Protein AF-A0A6B3HZ46-F1 (afdb_monomer)

Foldseek 3Di:
DVLVVVLVVVLVVVLVVCVVVVHDSVVLVDCNHSVCSCPQSVDPPRLLNVLVVCVVVVDDPVRSCVVSVDDRPVDDD

pLDDT: mean 89.15, std 9.9, range [52.09, 98.12]

Structure (mmCIF, N/CA/C/O backbone):
data_AF-A0A6B3HZ46-F1
#
_entry.id   AF-A0A6B3HZ46-F1
#
loop_
_atom_site.group_PDB
_atom_site.id
_atom_site.type_symbol
_atom_site.label_atom_id
_atom_site.label_alt_id
_atom_site.label_comp_id
_atom_site.label_asym_id
_atom_site.label_entity_id
_atom_site.label_seq_id
_atom_site.pdbx_PDB_ins_code
_atom_site.Cartn_x
_atom_site.Cartn_y
_atom_site.Cartn_z
_atom_site.occupancy
_atom_site.B_iso_or_equiv
_atom_site.auth_seq_id
_atom_site.auth_comp_id
_atom_site.auth_asym_id
_atom_site.auth_atom_id
_atom_site.pdbx_PDB_model_num
ATOM 1 N N . ASN A 1 1 ? 8.427 -2.851 13.220 1.00 79.56 1 ASN A N 1
ATOM 2 C CA . ASN A 1 1 ? 8.776 -3.996 12.342 1.00 79.56 1 ASN A CA 1
ATOM 3 C C . ASN A 1 1 ? 7.606 -4.435 11.465 1.00 79.56 1 ASN A C 1
ATOM 5 O O . ASN A 1 1 ? 7.723 -4.300 10.257 1.00 79.56 1 ASN A O 1
ATOM 9 N N . THR A 1 2 ? 6.454 -4.834 12.019 1.00 90.19 2 THR A N 1
ATOM 10 C CA . THR A 1 2 ? 5.285 -5.321 11.245 1.00 90.19 2 THR A CA 1
ATOM 11 C C . THR A 1 2 ? 4.798 -4.375 10.140 1.00 90.19 2 THR A C 1
ATOM 13 O O . THR A 1 2 ? 4.486 -4.829 9.045 1.00 90.19 2 THR A O 1
ATOM 16 N N . LYS A 1 3 ? 4.788 -3.054 10.386 1.00 90.06 3 LYS A N 1
ATOM 17 C CA . LYS A 1 3 ? 4.432 -2.047 9.369 1.00 90.06 3 LYS A CA 1
ATOM 18 C C . LYS A 1 3 ? 5.336 -2.128 8.132 1.00 90.06 3 LYS A C 1
ATOM 20 O O . LYS A 1 3 ? 4.835 -2.119 7.016 1.00 90.06 3 LYS A O 1
ATOM 25 N N . GLY A 1 4 ? 6.647 -2.270 8.336 1.00 93.00 4 GLY A N 1
ATOM 26 C CA . GLY A 1 4 ? 7.607 -2.443 7.244 1.00 93.00 4 GLY A CA 1
ATOM 27 C C . GLY A 1 4 ? 7.336 -3.720 6.451 1.00 93.00 4 GLY A C 1
ATOM 28 O O . GLY A 1 4 ? 7.274 -3.674 5.231 1.00 93.00 4 GLY A O 1
ATOM 29 N N . SER A 1 5 ? 7.055 -4.834 7.135 1.00 94.56 5 SER A N 1
ATOM 30 C CA . SER A 1 5 ? 6.700 -6.098 6.477 1.00 94.56 5 SER A CA 1
ATOM 31 C C . SER A 1 5 ? 5.428 -5.994 5.625 1.00 94.56 5 SER A C 1
ATOM 33 O O . SER A 1 5 ? 5.385 -6.558 4.534 1.00 94.56 5 SER A O 1
ATOM 35 N N . LEU A 1 6 ? 4.405 -5.266 6.092 1.00 93.69 6 LEU A N 1
ATOM 36 C CA . LEU A 1 6 ? 3.181 -5.021 5.320 1.00 93.69 6 LEU A CA 1
ATOM 37 C C . LEU A 1 6 ? 3.453 -4.170 4.075 1.00 93.69 6 LEU A C 1
ATOM 39 O O . LEU A 1 6 ? 2.991 -4.530 2.997 1.00 93.69 6 LEU A O 1
ATOM 43 N N . ILE A 1 7 ? 4.245 -3.101 4.204 1.00 94.88 7 ILE A N 1
ATOM 44 C CA . ILE A 1 7 ? 4.631 -2.247 3.070 1.00 94.88 7 ILE A CA 1
ATOM 45 C C . ILE A 1 7 ? 5.401 -3.058 2.022 1.00 94.88 7 ILE A C 1
ATOM 47 O O . ILE A 1 7 ? 5.061 -3.008 0.844 1.00 94.88 7 ILE A O 1
ATOM 51 N N . THR A 1 8 ? 6.390 -3.856 2.435 1.00 95.12 8 THR A N 1
ATOM 52 C CA . THR A 1 8 ? 7.173 -4.693 1.512 1.00 95.12 8 THR A CA 1
ATOM 53 C C . THR A 1 8 ? 6.295 -5.702 0.770 1.00 95.12 8 THR A C 1
ATOM 55 O O . THR A 1 8 ? 6.456 -5.885 -0.436 1.00 95.12 8 THR A O 1
ATOM 58 N N . ARG A 1 9 ? 5.344 -6.342 1.462 1.00 96.31 9 ARG A N 1
ATOM 59 C CA . ARG A 1 9 ? 4.405 -7.276 0.823 1.00 96.31 9 ARG A CA 1
ATOM 60 C C . ARG A 1 9 ? 3.458 -6.573 -0.148 1.00 96.31 9 ARG A C 1
ATOM 62 O O . ARG A 1 9 ? 3.319 -7.038 -1.275 1.00 96.31 9 ARG A O 1
ATOM 69 N N . GLY A 1 10 ? 2.875 -5.445 0.258 1.00 95.56 10 GLY A N 1
ATOM 70 C CA . GLY A 1 10 ? 1.998 -4.644 -0.597 1.00 95.56 10 GLY A CA 1
ATOM 71 C C . GLY A 1 10 ? 2.712 -4.152 -1.856 1.00 95.56 10 GLY A C 1
ATOM 72 O O . GLY A 1 10 ? 2.172 -4.274 -2.950 1.00 95.56 10 GLY A O 1
ATOM 73 N N . LEU A 1 11 ? 3.965 -3.701 -1.729 1.00 97.19 11 LEU A N 1
ATOM 74 C CA . LEU A 1 11 ? 4.791 -3.300 -2.869 1.00 97.19 11 LEU A CA 1
ATOM 75 C C . LEU A 1 11 ? 5.037 -4.463 -3.842 1.00 97.19 11 LEU A C 1
ATOM 77 O O . LEU A 1 11 ? 4.957 -4.287 -5.056 1.00 97.19 11 LEU A O 1
ATOM 81 N N . ALA A 1 12 ? 5.305 -5.666 -3.329 1.00 97.19 12 ALA A N 1
ATOM 82 C CA . ALA A 1 12 ? 5.472 -6.852 -4.169 1.00 97.19 12 ALA A CA 1
ATOM 83 C C . ALA A 1 12 ? 4.166 -7.257 -4.882 1.00 97.19 12 ALA A C 1
ATOM 85 O O . ALA A 1 12 ? 4.193 -7.759 -6.007 1.00 97.19 12 ALA A O 1
ATOM 86 N N . GLU A 1 13 ? 3.012 -7.056 -4.246 1.00 97.56 13 GLU A N 1
ATOM 87 C CA . GLU A 1 13 ? 1.696 -7.302 -4.842 1.00 97.56 13 GLU A CA 1
ATOM 88 C C . GLU A 1 13 ? 1.380 -6.299 -5.961 1.00 97.56 13 GLU A C 1
ATOM 90 O O . GLU A 1 13 ? 1.052 -6.724 -7.072 1.00 97.56 13 GLU A O 1
ATOM 95 N N . THR A 1 14 ? 1.561 -4.996 -5.720 1.00 96.56 14 THR A N 1
ATOM 96 C CA . THR A 1 14 ? 1.312 -3.954 -6.730 1.00 96.56 14 THR A CA 1
ATOM 97 C C . THR A 1 14 ? 2.289 -4.035 -7.898 1.00 96.56 14 THR A C 1
ATOM 99 O O . THR A 1 14 ? 1.864 -3.899 -9.043 1.00 96.56 14 THR A O 1
ATOM 102 N N . THR A 1 15 ? 3.562 -4.357 -7.640 1.00 97.44 15 THR A N 1
ATOM 103 C CA . THR A 1 15 ? 4.565 -4.563 -8.699 1.00 97.44 15 THR A CA 1
ATOM 104 C C . THR A 1 15 ? 4.171 -5.721 -9.614 1.00 97.44 15 THR A C 1
ATOM 106 O O . THR A 1 15 ? 4.187 -5.571 -10.833 1.00 97.44 15 THR A O 1
ATOM 109 N N . ARG A 1 16 ? 3.764 -6.875 -9.055 1.00 97.69 16 ARG A N 1
ATOM 110 C CA . ARG A 1 16 ? 3.326 -8.027 -9.866 1.00 97.69 16 ARG A CA 1
ATOM 111 C C . ARG A 1 16 ? 2.115 -7.691 -10.733 1.00 97.69 16 ARG A C 1
ATOM 113 O O . ARG A 1 16 ? 2.092 -8.076 -11.899 1.00 97.69 16 ARG A O 1
ATOM 120 N N . LEU A 1 17 ? 1.138 -6.971 -10.178 1.00 97.62 17 LEU A N 1
ATOM 121 C CA . LEU A 1 17 ? -0.031 -6.517 -10.932 1.00 97.62 17 LEU A CA 1
ATOM 122 C C . LEU A 1 17 ? 0.372 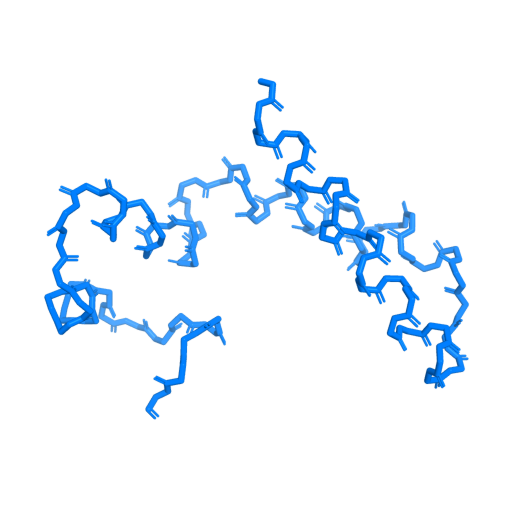-5.558 -12.060 1.00 97.62 17 LEU A C 1
ATOM 124 O O . LEU A 1 17 ? -0.020 -5.764 -13.203 1.00 97.62 17 LEU A O 1
ATOM 128 N N . GLY A 1 18 ? 1.190 -4.550 -11.756 1.00 97.44 18 GLY A N 1
ATOM 129 C CA . GLY A 1 18 ? 1.649 -3.572 -12.737 1.00 97.44 18 GLY A CA 1
ATOM 130 C C . GLY A 1 18 ? 2.402 -4.199 -13.899 1.00 97.44 18 GLY A C 1
ATOM 131 O O . GLY A 1 18 ? 2.100 -3.904 -15.050 1.00 97.44 18 GLY A O 1
ATOM 132 N N . VAL A 1 19 ? 3.330 -5.113 -13.611 1.00 97.69 19 VAL A N 1
ATOM 133 C CA . VAL A 1 19 ? 4.083 -5.837 -14.646 1.00 97.69 19 VAL A CA 1
ATOM 134 C C . VAL A 1 19 ? 3.154 -6.666 -15.529 1.00 97.69 19 VAL A C 1
ATOM 136 O O . VAL A 1 19 ? 3.289 -6.635 -16.749 1.00 97.69 19 VAL A O 1
ATOM 139 N N . ALA A 1 20 ? 2.166 -7.351 -14.943 1.00 98.12 20 ALA A N 1
ATOM 140 C CA . ALA A 1 20 ? 1.159 -8.080 -15.717 1.00 98.12 20 ALA A CA 1
ATOM 141 C C . ALA A 1 20 ? 0.315 -7.156 -16.622 1.00 98.12 20 ALA A C 1
ATOM 143 O O . ALA A 1 20 ? -0.185 -7.600 -17.651 1.00 98.12 20 ALA A O 1
ATOM 144 N N . MET A 1 21 ? 0.189 -5.874 -16.265 1.00 97.69 21 MET A N 1
ATOM 145 C CA . MET A 1 21 ? -0.479 -4.832 -17.053 1.00 97.69 21 MET A CA 1
ATOM 146 C C . MET A 1 21 ? 0.467 -4.073 -18.007 1.00 97.69 21 MET A C 1
ATOM 148 O O . MET A 1 21 ? 0.029 -3.135 -18.671 1.00 97.69 21 MET A O 1
ATOM 152 N N . GLY A 1 22 ? 1.746 -4.460 -18.094 1.00 97.50 22 GLY A N 1
ATOM 153 C CA . GLY A 1 22 ? 2.740 -3.843 -18.980 1.00 97.50 22 GLY A CA 1
ATOM 154 C C . GLY A 1 22 ? 3.481 -2.632 -18.401 1.00 97.50 22 GLY A C 1
ATOM 155 O O . GLY A 1 22 ? 4.138 -1.913 -19.151 1.00 97.50 22 GLY A O 1
ATOM 156 N N . ALA A 1 23 ? 3.390 -2.381 -17.092 1.00 96.94 23 ALA A N 1
ATOM 157 C CA . ALA A 1 23 ? 4.139 -1.311 -16.435 1.00 96.94 23 ALA A CA 1
ATOM 158 C C . ALA A 1 23 ? 5.629 -1.658 -16.262 1.00 96.94 23 ALA A C 1
ATOM 160 O O . ALA A 1 23 ? 5.995 -2.821 -16.081 1.00 96.94 23 ALA A O 1
ATOM 161 N N . ASP A 1 24 ? 6.481 -0.629 -16.232 1.00 96.69 24 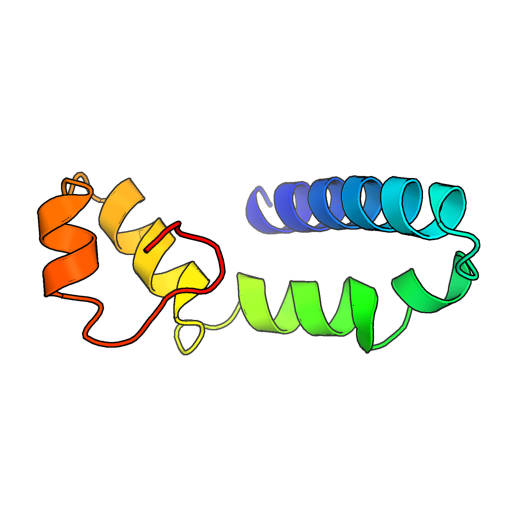ASP A N 1
ATOM 162 C CA . ASP A 1 24 ? 7.901 -0.760 -15.888 1.00 96.69 24 ASP A CA 1
ATOM 163 C C . ASP A 1 24 ? 8.065 -1.064 -14.380 1.00 96.69 24 ASP A C 1
ATOM 165 O O . ASP A 1 24 ? 7.639 -0.240 -13.556 1.00 96.69 24 ASP A O 1
ATOM 169 N N . PRO A 1 25 ? 8.708 -2.188 -13.991 1.00 93.88 25 PRO A N 1
ATOM 170 C CA . PRO A 1 25 ? 8.998 -2.518 -12.595 1.00 93.88 25 PRO A CA 1
ATOM 171 C C . PRO A 1 25 ? 9.682 -1.396 -11.799 1.00 93.88 25 PRO A C 1
ATOM 173 O O . PRO A 1 25 ? 9.414 -1.248 -10.604 1.00 93.88 25 PRO A O 1
ATOM 176 N N . LEU A 1 26 ? 10.543 -0.586 -12.429 1.00 95.69 26 LEU A N 1
ATOM 177 C CA . LEU A 1 26 ? 11.260 0.501 -11.750 1.00 95.69 26 LEU A CA 1
ATOM 178 C C . LEU A 1 26 ? 10.325 1.605 -11.242 1.00 95.69 26 LEU A C 1
ATOM 180 O O . LEU A 1 26 ? 10.658 2.279 -10.265 1.00 95.69 26 LEU A O 1
ATOM 184 N N . THR A 1 27 ? 9.130 1.738 -11.827 1.00 94.81 27 THR A N 1
ATOM 185 C CA . THR A 1 27 ? 8.093 2.678 -11.368 1.00 94.81 27 THR A CA 1
ATOM 186 C C . THR A 1 27 ? 7.737 2.447 -9.899 1.00 94.81 27 THR A C 1
ATOM 188 O O . THR A 1 27 ? 7.563 3.400 -9.137 1.00 94.81 27 THR A O 1
ATOM 191 N N . PHE A 1 28 ? 7.686 1.183 -9.472 1.00 96.62 28 PHE A N 1
ATOM 192 C CA . PHE A 1 28 ? 7.285 0.800 -8.118 1.00 96.62 28 PHE A CA 1
ATOM 193 C C . PHE A 1 28 ? 8.360 1.115 -7.072 1.00 96.62 28 PHE A C 1
ATOM 195 O O . PHE A 1 28 ? 8.040 1.386 -5.917 1.00 96.62 28 PHE A O 1
ATOM 202 N N . SER A 1 29 ? 9.628 1.169 -7.474 1.00 94.75 29 SER A N 1
ATOM 203 C CA . SER A 1 29 ? 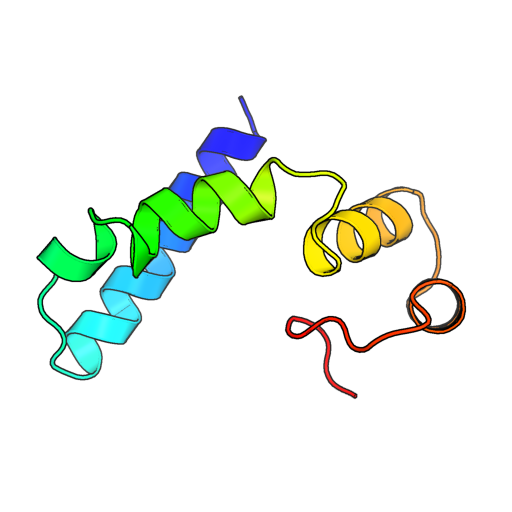10.724 1.614 -6.605 1.00 94.75 29 SER A CA 1
ATOM 204 C C . SER A 1 29 ? 10.743 3.136 -6.400 1.00 94.75 29 SER A C 1
ATOM 206 O O . SER A 1 29 ? 11.420 3.622 -5.496 1.00 94.75 29 SER A O 1
ATOM 208 N N . GLY A 1 30 ? 10.021 3.891 -7.235 1.00 93.81 30 GLY A N 1
ATOM 209 C CA . GLY A 1 30 ? 9.946 5.349 -7.186 1.00 93.81 30 GLY A CA 1
ATOM 210 C C . GLY A 1 30 ? 8.881 5.902 -6.232 1.00 93.81 30 GLY A C 1
ATOM 211 O O . GLY A 1 30 ? 8.278 5.191 -5.423 1.00 93.81 30 GLY A O 1
ATOM 212 N N . LEU A 1 31 ? 8.625 7.210 -6.352 1.00 92.88 31 LEU A N 1
ATOM 213 C CA . LEU A 1 31 ? 7.663 7.929 -5.506 1.00 92.88 31 LEU A CA 1
ATOM 214 C C . LEU A 1 31 ? 6.234 7.389 -5.632 1.00 92.88 31 LEU A C 1
ATOM 216 O O . LEU A 1 31 ? 5.525 7.351 -4.636 1.00 92.88 31 LEU A O 1
ATOM 220 N N . ALA A 1 32 ? 5.835 6.933 -6.820 1.00 90.88 32 ALA A N 1
ATOM 221 C CA . ALA A 1 32 ? 4.490 6.414 -7.069 1.00 90.88 32 ALA A CA 1
ATOM 222 C C . ALA A 1 32 ? 4.223 5.033 -6.436 1.00 90.88 32 ALA A C 1
ATOM 224 O O . ALA A 1 32 ? 3.067 4.656 -6.286 1.00 90.88 32 ALA A O 1
ATOM 225 N N . GLY A 1 33 ? 5.266 4.270 -6.086 1.00 94.00 33 GLY A N 1
ATOM 226 C CA . GLY A 1 33 ? 5.131 2.952 -5.462 1.00 94.00 33 GLY A CA 1
ATOM 227 C C . GLY A 1 33 ? 5.564 2.967 -4.002 1.00 94.00 33 GLY A C 1
ATOM 228 O O . GLY A 1 33 ? 4.747 3.138 -3.099 1.00 94.00 33 GLY A O 1
ATOM 229 N N . LEU A 1 34 ? 6.862 2.781 -3.755 1.00 95.88 34 LEU A N 1
ATOM 230 C CA . LEU A 1 34 ? 7.420 2.735 -2.405 1.00 95.88 34 LEU A CA 1
ATOM 231 C C . LEU A 1 34 ? 7.195 4.050 -1.647 1.00 95.88 34 LEU A C 1
ATOM 233 O O . LEU A 1 34 ? 6.849 4.012 -0.467 1.00 95.88 34 LEU A O 1
ATOM 237 N N . GLY A 1 35 ? 7.381 5.196 -2.312 1.00 94.50 35 GLY A N 1
ATOM 238 C CA . GLY A 1 35 ? 7.223 6.509 -1.680 1.00 94.50 35 GLY A CA 1
ATOM 239 C C . GLY A 1 35 ? 5.812 6.725 -1.135 1.00 94.50 35 GLY A C 1
ATOM 240 O O . GLY A 1 35 ? 5.640 6.991 0.057 1.00 94.50 35 GLY A O 1
ATOM 241 N N . ASP A 1 36 ? 4.809 6.540 -1.989 1.00 94.19 36 ASP A N 1
ATOM 242 C CA . ASP A 1 36 ? 3.404 6.689 -1.620 1.00 94.19 36 ASP A CA 1
ATOM 243 C C . ASP A 1 36 ? 2.957 5.647 -0.581 1.00 94.19 36 ASP A C 1
ATOM 245 O O . ASP A 1 36 ? 2.319 6.001 0.414 1.00 94.19 36 ASP A O 1
ATOM 249 N N . LEU A 1 37 ? 3.378 4.381 -0.715 1.00 92.12 37 LEU A N 1
ATOM 250 C CA . LEU A 1 37 ? 3.080 3.346 0.284 1.00 92.12 37 LEU A CA 1
ATOM 251 C C . LEU A 1 37 ? 3.643 3.697 1.665 1.00 92.12 37 LEU A C 1
ATOM 253 O O . LEU A 1 37 ? 2.945 3.569 2.674 1.00 92.12 37 LEU A O 1
ATOM 257 N N . VAL A 1 38 ? 4.894 4.161 1.737 1.00 93.62 38 VAL A N 1
ATOM 258 C CA . VAL A 1 38 ? 5.501 4.566 3.011 1.00 93.62 38 VAL A CA 1
ATOM 259 C C . VAL A 1 38 ? 4.754 5.755 3.608 1.00 93.62 38 VAL A C 1
ATOM 261 O O . VAL A 1 38 ? 4.429 5.712 4.799 1.00 93.62 38 VAL A O 1
ATOM 264 N N . ALA A 1 39 ? 4.444 6.779 2.807 1.00 92.12 39 ALA A N 1
ATOM 265 C CA . ALA A 1 39 ? 3.727 7.966 3.266 1.00 92.12 39 ALA A CA 1
ATOM 266 C C . ALA A 1 39 ? 2.325 7.611 3.793 1.00 92.12 39 ALA A C 1
ATOM 268 O O . ALA A 1 39 ? 1.963 7.962 4.923 1.00 92.12 39 ALA A O 1
ATOM 269 N N . THR A 1 40 ? 1.567 6.836 3.021 1.00 88.75 40 THR A N 1
ATOM 270 C CA . THR A 1 40 ? 0.169 6.509 3.310 1.00 88.75 40 THR A CA 1
ATOM 271 C C . THR A 1 40 ? 0.022 5.495 4.447 1.00 88.75 40 THR A C 1
ATOM 273 O O . THR A 1 40 ? -0.877 5.644 5.278 1.00 88.75 40 THR A O 1
ATOM 276 N N . CYS A 1 41 ? 0.908 4.497 4.561 1.00 89.38 41 CYS A N 1
ATOM 277 C CA . CYS A 1 41 ? 0.878 3.524 5.664 1.00 89.38 41 CYS A CA 1
ATOM 278 C C . CYS A 1 41 ? 1.481 4.062 6.974 1.00 89.38 41 CYS A C 1
ATOM 280 O O . CYS A 1 41 ? 1.278 3.472 8.044 1.00 89.38 41 CYS A O 1
ATOM 282 N N . SER A 1 42 ? 2.250 5.151 6.923 1.00 88.69 42 SER A N 1
ATOM 283 C CA . SER A 1 42 ? 2.909 5.712 8.111 1.00 88.69 42 SER A CA 1
ATOM 284 C C . SER A 1 42 ? 2.193 6.924 8.694 1.00 88.69 42 SER A C 1
ATOM 286 O O . SER A 1 42 ? 2.371 7.195 9.881 1.00 88.69 42 SER A O 1
ATOM 288 N N . SER A 1 43 ? 1.374 7.617 7.904 1.00 88.19 43 SER A N 1
ATOM 289 C CA . SER A 1 43 ? 0.733 8.862 8.317 1.00 88.19 43 SER A CA 1
ATOM 290 C C . SER A 1 43 ? -0.616 8.645 9.021 1.00 88.19 43 SER A C 1
ATOM 292 O O . SER A 1 43 ? -1.497 7.991 8.460 1.00 88.19 43 SER A O 1
ATOM 294 N N . PRO A 1 44 ? -0.854 9.263 10.194 1.00 81.81 44 PRO A N 1
ATOM 295 C CA . PRO A 1 44 ? -2.181 9.295 10.813 1.00 81.81 44 PRO A CA 1
ATOM 296 C C . PRO A 1 44 ? -3.183 10.165 10.034 1.00 81.81 44 PRO A C 1
ATOM 298 O O . PRO A 1 44 ? -4.382 10.052 10.258 1.00 81.81 44 PRO A O 1
ATOM 301 N N . LEU A 1 45 ? -2.720 11.006 9.100 1.00 85.06 45 LEU A N 1
ATOM 302 C CA . LEU A 1 45 ? -3.592 11.795 8.220 1.00 85.06 45 LEU A CA 1
ATOM 303 C C . LEU A 1 45 ? -4.173 10.958 7.070 1.00 85.06 45 LEU A C 1
ATOM 305 O O . LEU A 1 45 ? -5.112 11.385 6.402 1.00 85.06 45 LEU A O 1
ATOM 309 N N . SER A 1 46 ? -3.631 9.759 6.832 1.00 86.56 46 SER A N 1
ATOM 310 C CA . SER A 1 46 ? -4.181 8.830 5.850 1.00 86.56 46 SER A CA 1
ATOM 311 C C . SER A 1 46 ? -5.544 8.320 6.315 1.00 86.56 46 SER A C 1
ATOM 313 O O . SER A 1 46 ? -5.682 7.699 7.375 1.00 86.56 46 SER A O 1
AT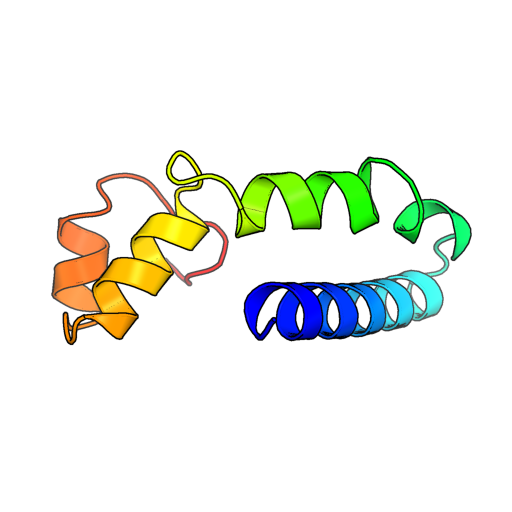OM 315 N N . ARG A 1 47 ? -6.563 8.552 5.483 1.00 86.56 47 ARG A N 1
ATOM 316 C CA . ARG A 1 47 ? -7.937 8.079 5.710 1.00 86.56 47 ARG A CA 1
ATOM 317 C C . ARG A 1 47 ? -7.981 6.554 5.819 1.00 86.56 47 ARG A C 1
ATOM 319 O O . ARG A 1 47 ? -8.574 6.031 6.755 1.00 86.56 47 ARG A O 1
ATOM 326 N N . ASN A 1 48 ? -7.273 5.853 4.932 1.00 88.12 48 ASN A N 1
ATOM 327 C CA . ASN A 1 48 ? -7.176 4.390 4.946 1.00 88.12 48 ASN A CA 1
ATOM 328 C C . ASN A 1 48 ? -6.462 3.876 6.210 1.00 88.12 48 ASN A C 1
ATOM 330 O O . ASN A 1 48 ? -6.897 2.892 6.807 1.00 88.12 48 ASN A O 1
ATOM 334 N N . HIS A 1 49 ? -5.401 4.559 6.662 1.00 88.75 49 HIS A N 1
ATOM 335 C CA . HIS A 1 49 ? -4.705 4.190 7.899 1.00 88.75 49 HIS A CA 1
ATOM 336 C C . HIS A 1 49 ? -5.605 4.366 9.129 1.00 88.75 49 HIS A C 1
ATOM 338 O O . HIS A 1 49 ? -5.672 3.481 9.985 1.00 88.75 49 HIS A O 1
ATOM 344 N N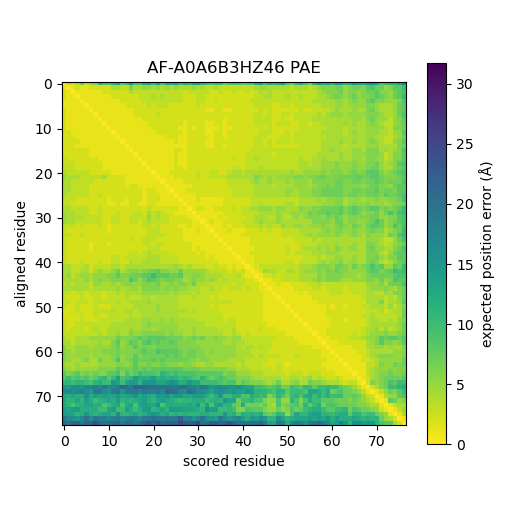 . THR A 1 50 ? -6.321 5.490 9.217 1.00 89.50 50 THR A N 1
ATOM 345 C CA . THR A 1 50 ? -7.262 5.759 10.315 1.00 89.50 50 THR A CA 1
ATOM 346 C C . THR A 1 50 ? -8.424 4.769 10.313 1.00 89.50 50 THR A C 1
ATOM 348 O O . THR A 1 50 ? -8.743 4.210 11.362 1.00 89.50 50 THR A O 1
ATOM 351 N N . PHE A 1 51 ? -8.987 4.469 9.139 1.00 91.25 51 PHE A N 1
ATOM 352 C CA . PHE A 1 51 ? -10.020 3.446 8.979 1.00 91.25 51 PHE A CA 1
ATOM 353 C C . PHE A 1 51 ? -9.543 2.084 9.503 1.00 91.25 51 PHE A C 1
ATOM 355 O O . PHE A 1 51 ? -10.179 1.489 10.372 1.00 91.25 51 PHE A O 1
ATOM 362 N N . GLY A 1 52 ? -8.378 1.615 9.038 1.00 90.88 52 GLY A N 1
ATOM 363 C CA . GLY A 1 52 ? -7.800 0.346 9.486 1.00 90.88 52 GLY A CA 1
ATOM 364 C C . GLY A 1 52 ? -7.474 0.328 10.983 1.00 90.88 52 GLY A C 1
ATOM 365 O O . GLY A 1 52 ? -7.652 -0.695 11.641 1.00 90.88 52 GLY A O 1
ATOM 366 N N . THR A 1 53 ? -7.057 1.465 11.547 1.00 92.56 53 THR A N 1
ATOM 367 C CA . THR A 1 53 ? -6.797 1.604 12.989 1.00 92.56 53 THR A CA 1
ATOM 368 C C . THR A 1 53 ? -8.076 1.440 13.808 1.00 92.56 53 THR A C 1
ATOM 370 O O . THR A 1 53 ? -8.066 0.737 14.815 1.00 92.56 53 THR A O 1
ATOM 373 N N . ASN A 1 54 ? -9.175 2.062 13.383 1.00 92.50 54 ASN A N 1
ATOM 374 C CA . ASN A 1 54 ? -10.475 1.961 14.048 1.00 92.50 54 ASN A CA 1
ATOM 375 C C . ASN A 1 54 ? -11.025 0.531 14.004 1.00 92.50 54 ASN A C 1
ATOM 377 O O . ASN A 1 54 ? -11.428 -0.005 15.037 1.00 92.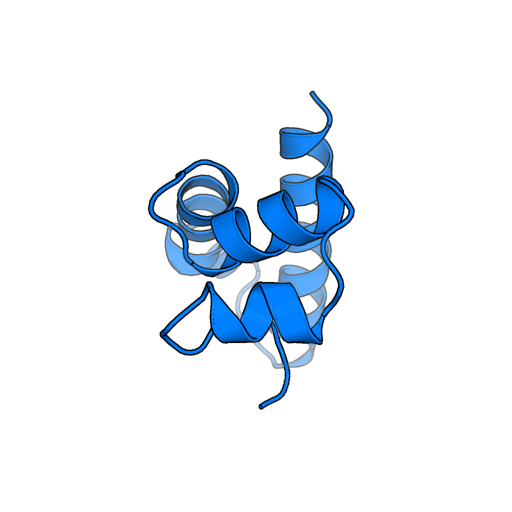50 54 ASN A O 1
ATOM 381 N N . LEU A 1 55 ? -10.927 -0.123 12.844 1.00 92.25 55 LEU A N 1
ATOM 382 C CA . LEU A 1 55 ? -11.282 -1.534 12.700 1.00 92.25 55 LEU A CA 1
ATOM 383 C C . LEU A 1 55 ? -10.424 -2.424 13.618 1.00 92.25 55 LEU A C 1
ATOM 385 O O . LEU A 1 55 ? -10.947 -3.264 14.344 1.00 92.25 55 LEU A O 1
ATOM 389 N N . GLY A 1 56 ? -9.108 -2.192 13.658 1.00 92.19 56 GLY A N 1
ATOM 390 C CA . GLY A 1 56 ? -8.184 -2.913 14.542 1.00 92.19 56 GLY A CA 1
ATOM 391 C C . GLY A 1 56 ? -8.416 -2.671 16.040 1.00 92.19 56 GLY A C 1
ATOM 392 O O . GLY A 1 56 ? -7.976 -3.473 16.860 1.00 92.19 56 GLY A O 1
ATOM 393 N N . ARG A 1 57 ? -9.124 -1.595 16.408 1.00 94.88 57 ARG A N 1
ATOM 394 C CA . ARG A 1 57 ? -9.570 -1.309 17.783 1.00 94.88 57 ARG A CA 1
ATOM 395 C C . ARG A 1 57 ? -10.895 -1.988 18.145 1.00 94.88 57 ARG A C 1
ATOM 397 O O . ARG A 1 57 ? -11.347 -1.835 19.274 1.00 94.88 57 ARG A O 1
ATOM 404 N N . GLY A 1 58 ? -11.493 -2.739 17.220 1.00 95.00 58 GLY A N 1
ATOM 405 C CA . GLY A 1 58 ? -12.715 -3.508 17.451 1.00 95.00 58 GLY A CA 1
ATOM 406 C C . GLY A 1 58 ? -14.003 -2.805 17.026 1.00 95.00 58 GLY A C 1
ATOM 407 O O . GLY A 1 58 ? -15.076 -3.341 17.284 1.00 95.00 58 GLY A O 1
ATOM 408 N N . MET A 1 59 ? -13.922 -1.644 16.366 1.00 95.06 59 MET A N 1
ATOM 409 C CA . MET A 1 59 ? -15.105 -1.043 15.750 1.00 95.06 59 MET A CA 1
ATOM 410 C C . MET A 1 59 ? -15.619 -1.936 14.622 1.00 95.06 59 MET A C 1
ATOM 412 O O . MET A 1 59 ? -14.845 -2.502 13.848 1.00 95.06 59 MET A O 1
ATOM 416 N N . THR A 1 60 ? -16.934 -2.021 14.487 1.00 92.88 60 THR A N 1
ATOM 417 C CA . THR A 1 60 ? -17.563 -2.668 13.338 1.00 92.88 60 THR A CA 1
ATOM 418 C C . THR A 1 60 ? -17.317 -1.865 12.061 1.00 92.88 60 THR A C 1
ATOM 420 O O . THR A 1 60 ? -16.963 -0.679 12.080 1.00 92.88 60 THR A O 1
ATOM 423 N N . LEU 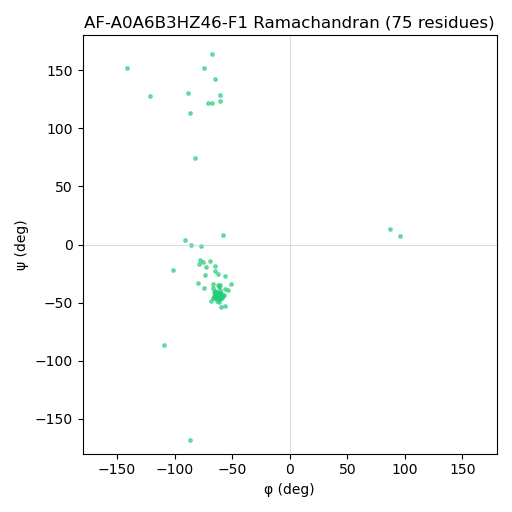A 1 61 ? -17.548 -2.506 10.914 1.00 88.81 61 LEU A N 1
ATOM 424 C CA . LEU A 1 61 ? -17.450 -1.842 9.617 1.00 88.81 61 LEU A CA 1
ATOM 425 C C . LEU A 1 61 ? -18.378 -0.617 9.537 1.00 88.81 61 LEU A C 1
ATOM 427 O O . LEU A 1 61 ? -17.952 0.444 9.093 1.00 88.81 61 LEU A O 1
ATOM 431 N N . GLN A 1 62 ? -19.615 -0.754 10.022 1.00 88.00 62 GLN A N 1
ATOM 432 C CA . GLN A 1 62 ? -20.624 0.309 10.001 1.00 88.00 62 GLN A CA 1
ATOM 433 C C . GLN A 1 62 ? -20.217 1.503 10.870 1.00 88.00 62 GLN A C 1
ATOM 435 O O . GLN A 1 62 ? -20.267 2.644 10.417 1.00 88.00 62 GLN A O 1
ATOM 440 N N . GLU A 1 63 ? -19.740 1.250 12.090 1.00 90.06 63 GLU A N 1
ATOM 441 C CA . GLU A 1 63 ? -19.247 2.310 12.979 1.00 90.06 63 GLU A CA 1
ATOM 442 C C . GLU A 1 63 ? -18.028 3.014 12.381 1.00 90.06 63 GLU A C 1
ATOM 444 O O . GLU A 1 63 ? -17.918 4.240 12.430 1.00 90.06 63 GLU A O 1
ATOM 449 N N . THR A 1 64 ? -17.118 2.248 11.776 1.00 88.94 64 THR A N 1
ATOM 450 C CA . THR A 1 64 ? -15.911 2.805 11.163 1.00 88.94 64 THR A CA 1
ATOM 451 C C . THR A 1 64 ? -16.254 3.693 9.968 1.00 88.94 64 THR A C 1
ATOM 453 O O . THR A 1 64 ? -15.683 4.778 9.847 1.00 88.94 64 THR A O 1
ATOM 456 N N . ILE A 1 65 ? -17.213 3.290 9.124 1.00 85.62 65 ILE A N 1
ATOM 457 C CA . ILE A 1 65 ? -17.729 4.112 8.016 1.00 85.62 65 ILE A CA 1
ATOM 458 C C . ILE A 1 65 ? -18.394 5.385 8.551 1.00 85.62 65 ILE A C 1
ATOM 460 O O . ILE A 1 65 ? -18.089 6.473 8.073 1.00 85.62 65 ILE A O 1
ATOM 464 N N . ALA A 1 66 ? -19.242 5.282 9.578 1.00 84.94 66 ALA A N 1
ATOM 465 C CA . ALA A 1 66 ? -19.934 6.440 10.147 1.00 84.94 66 ALA A CA 1
ATOM 466 C C . ALA A 1 66 ? -18.967 7.492 10.729 1.00 84.94 66 ALA A C 1
ATOM 468 O O . ALA A 1 66 ? -19.198 8.698 10.608 1.00 84.94 66 ALA A O 1
ATOM 469 N N . VAL A 1 67 ? -17.864 7.048 11.343 1.00 84.75 67 VAL A N 1
ATOM 470 C CA . VAL A 1 67 ? -16.832 7.942 11.900 1.00 84.75 67 VAL A CA 1
ATOM 471 C C . VAL A 1 67 ? -15.888 8.467 10.815 1.00 84.75 67 VAL A C 1
ATOM 473 O O . VAL A 1 67 ? -15.438 9.614 10.882 1.00 84.75 67 VAL A O 1
ATOM 476 N N . THR A 1 68 ? -15.617 7.667 9.785 1.00 78.44 68 THR A N 1
ATOM 477 C CA . THR A 1 68 ? -14.821 8.067 8.621 1.00 78.44 68 THR A CA 1
ATOM 478 C C . THR A 1 68 ? -15.736 8.822 7.654 1.00 78.44 68 THR A C 1
ATOM 480 O O . THR A 1 68 ? -16.151 8.301 6.630 1.00 78.44 68 THR A O 1
ATOM 483 N N . LYS A 1 69 ? -16.081 10.072 7.997 1.00 66.56 69 LYS A N 1
ATOM 484 C CA . LYS A 1 69 ? -17.020 10.972 7.280 1.00 66.56 69 LYS A CA 1
ATOM 485 C C . LYS A 1 69 ? -16.661 11.287 5.806 1.00 66.56 69 LYS A C 1
ATOM 487 O O . LYS A 1 69 ? -17.253 12.180 5.208 1.00 66.56 69 LYS A O 1
ATOM 492 N N . GLN A 1 70 ? -15.663 10.617 5.235 1.00 61.44 70 GLN A N 1
ATOM 493 C CA . GLN A 1 70 ? -15.190 10.733 3.856 1.00 61.44 70 GLN A CA 1
ATOM 494 C C . GLN A 1 70 ? -14.819 9.341 3.330 1.00 61.44 70 GLN A C 1
ATOM 496 O O . GLN A 1 70 ? -14.382 8.489 4.097 1.00 61.44 70 GLN A O 1
ATOM 501 N N . THR A 1 71 ? -14.921 9.117 2.020 1.00 70.31 71 THR A N 1
ATOM 502 C CA . THR A 1 71 ? -14.613 7.814 1.412 1.00 70.31 71 THR A CA 1
ATOM 503 C C . THR A 1 71 ? -13.158 7.400 1.659 1.00 70.31 71 THR A C 1
ATOM 505 O O . THR A 1 71 ? -12.224 8.127 1.309 1.00 70.31 71 THR A O 1
ATOM 508 N N . ALA A 1 72 ? -12.970 6.221 2.257 1.00 74.94 72 ALA A N 1
ATOM 509 C CA . ALA A 1 72 ? -11.698 5.510 2.287 1.00 74.94 72 ALA A CA 1
ATOM 510 C C . ALA A 1 72 ? -11.606 4.656 1.016 1.00 74.94 72 ALA A C 1
ATOM 512 O O . ALA A 1 72 ? -12.385 3.725 0.844 1.00 74.94 72 ALA A O 1
ATOM 513 N N . GLU A 1 73 ? -10.679 4.983 0.116 1.00 71.75 73 GLU A N 1
ATOM 514 C CA . GLU A 1 73 ? -10.549 4.347 -1.208 1.00 71.75 73 GLU A CA 1
ATOM 515 C C . GLU A 1 73 ? -10.375 2.820 -1.138 1.00 71.75 73 GLU A C 1
ATOM 517 O O . GLU A 1 73 ? -10.782 2.107 -2.051 1.00 71.75 73 GLU A O 1
ATOM 522 N N . GLY A 1 74 ? -9.815 2.305 -0.035 1.00 66.75 74 GLY A N 1
ATOM 523 C CA . GLY A 1 74 ? -9.643 0.868 0.193 1.00 66.75 74 GLY A CA 1
ATOM 524 C C . GLY A 1 74 ? -10.910 0.114 0.622 1.00 66.75 74 GLY A C 1
ATOM 525 O O . GLY A 1 74 ? -10.845 -1.097 0.829 1.00 66.75 74 GLY A O 1
ATOM 526 N N . VAL A 1 75 ? -12.047 0.795 0.790 1.00 66.19 75 VAL A N 1
ATOM 527 C CA . VAL A 1 75 ? -13.305 0.213 1.277 1.00 66.19 75 VAL A CA 1
ATOM 528 C C . VAL A 1 75 ? -14.386 0.423 0.221 1.00 66.19 75 VAL A C 1
ATOM 530 O O . VAL A 1 75 ? -14.603 1.541 -0.241 1.00 66.19 75 VAL A O 1
ATOM 533 N N . LYS A 1 76 ? -15.077 -0.657 -0.170 1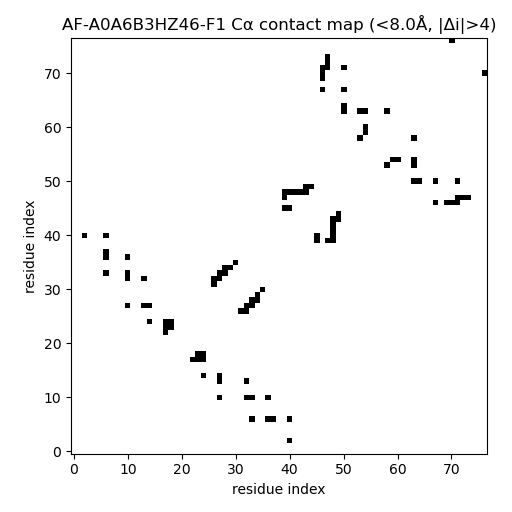.00 58.50 76 LYS A N 1
ATOM 534 C CA . LYS A 1 76 ? -16.229 -0.550 -1.076 1.00 58.50 76 LYS A CA 1
ATOM 535 C C . LYS A 1 76 ? -17.311 0.319 -0.432 1.00 58.50 76 LYS A C 1
ATOM 537 O O . LYS A 1 76 ? -17.671 0.084 0.720 1.00 58.50 76 LYS A O 1
ATOM 542 N N . SER A 1 77 ? -17.774 1.311 -1.193 1.00 52.09 77 SER A N 1
ATOM 543 C CA . SER A 1 77 ? -18.958 2.122 -0.883 1.00 52.09 77 SER A CA 1
ATOM 544 C C . SER A 1 77 ? -20.234 1.307 -1.051 1.00 52.09 77 SER A C 1
ATOM 546 O O . SER A 1 77 ? -20.241 0.429 -1.946 1.00 52.09 77 SER A O 1
#

Nearest PDB structures (foldseek):
  1z82-assembly1_B  TM=9.473E-01  e=8.281E-03  Thermotoga maritima MSB8

Mean predicted aligned error: 4.59 Å

Radius of gyration: 14.21 Å; Cα contacts (8 Å, |Δi|>4): 54; chains: 1; bounding box: 32×20×37 Å

Solvent-accessible surface area (backbone atoms only — not comparable to full-atom values): 4517 Å² total; per-residue (Å²): 109,70,68,58,54,50,49,56,51,50,50,55,51,53,40,54,53,36,45,76,73,72,44,65,68,68,54,37,75,33,62,84,29,48,45,43,48,52,52,42,75,68,33,81,84,25,58,56,42,45,46,52,50,41,43,74,71,70,44,50,72,67,59,37,50,69,70,44,84,58,90,34,89,91,51,90,129

Sequence (77 aa):
NTKGSLITRGLAETTRLGVAMGADPLTFSGLAGLGDLVATCSSPLSRNHTFGTNLGRGMTLQETIAVTKQTAEGVKS

Secondary structu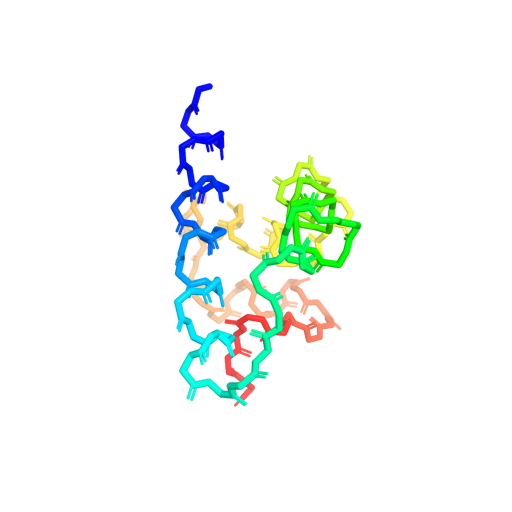re (DSSP, 8-state):
-HHHHHHHHHHHHHHHHHHHTT--THHHHSIIIIIHHHHHHH-TT-HHHHHHHHHHTT--HHHHHHHS-S--TTS--